Protein AF-A0A538SYG3-F1 (afdb_monomer_lite)

Organism: Eiseniibacteriota bacterium (NCBI:txid2212470)

Sequence (145 aa):
MPADPRRVAPRARPAATPSLLYLPDLEAAGAILELTSDEARYVARVCRARAGETVYATDGRGALARLRLTSVTSKVSAEVVAVEHVERPRSLVLWCGAPEHGRADWLVEKLAELGVARFQPLECAGEPWPEGRARIERWRRLAVA

Foldseek 3Di:
DDDDPPPDPPPDDPAFDQAEAADLPDDAAFDKDWDDPVSLCCQCPVSVHAQQGWYWYDSLPFKIWIWGWNGNDPITMIGGHHIDGHDDPDAAEDEDEDDPPNCNLVVLLVCLVVRHNYYDYDHDPDDHDDDDPVVVVSSVVSSRD

pLDDT: mean 86.13, std 13.71, range [43.44, 97.94]

Secondary structure (DSSP, 8-state):
-PPPTT-PPPPPPPPPS--EEE-TTPPPTT-EEEPPHHHHHIIIIIS---TT-EEEEE-SSSEEEEEEEEEESSSEEEEEEEEEEPPPS--EEEEEPPPSTTTHHHHHHHHHHTTEEEEEE---SSSPPPPSHHHHHHHHHHTT-

Radius of gyration: 20.67 Å; chains: 1; bounding box: 53×32×68 Å

InterPro domains:
  IPR006700 Ribosomal RNA small subunit methyltransferase E [PTHR30027] (29-144)
  IPR015947 PUA-like superfamily [SSF88697] (20-81)
  IPR029026 tRNA 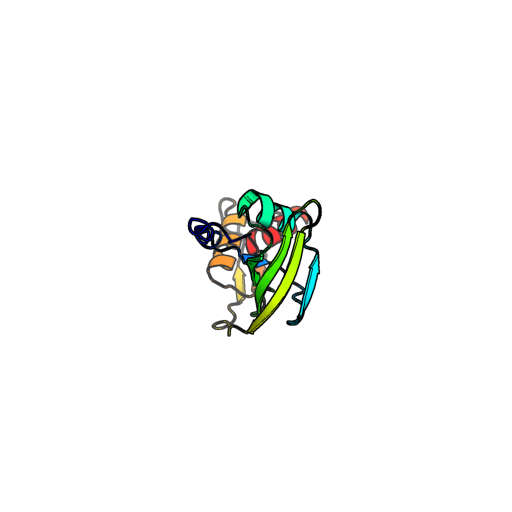(guanine-N1-)-methyltransferase, N-terminal [G3DSA:3.40.1280.10] (22-145)
  IPR029028 Alpha/beta knot methyltransferases [SSF75217] (87-144)
  IPR046886 Ribosomal RNA small subunit methyltransferase E, methyltransferase domain [PF04452] (87-143)
  IPR046887 Ribosomal RNA small subunit methyltransferase E, PUA-like domain [PF20260] (35-75)

Structure (mmCIF, N/CA/C/O backbone):
data_AF-A0A538SYG3-F1
#
_entry.id   AF-A0A538SYG3-F1
#
loop_
_atom_site.group_PDB
_atom_site.id
_atom_site.type_symbol
_atom_site.label_atom_id
_atom_site.label_alt_id
_atom_site.label_comp_id
_atom_site.label_asym_id
_atom_site.label_entity_id
_atom_site.label_seq_id
_atom_site.pdbx_PDB_ins_code
_atom_site.Cartn_x
_atom_site.Cartn_y
_atom_site.Cartn_z
_atom_site.occupancy
_atom_site.B_iso_or_equiv
_atom_site.auth_seq_id
_atom_site.auth_comp_id
_atom_site.auth_asym_id
_atom_site.auth_atom_id
_atom_site.pdbx_PDB_model_num
ATOM 1 N N . MET A 1 1 ? -31.545 14.669 41.044 1.00 53.47 1 MET A N 1
ATOM 2 C CA . MET A 1 1 ? -31.208 15.816 40.171 1.00 53.47 1 MET A CA 1
ATOM 3 C C . MET A 1 1 ? -31.741 15.523 38.777 1.00 53.47 1 MET A C 1
ATOM 5 O O . MET A 1 1 ? -31.355 14.487 38.248 1.00 53.47 1 MET A O 1
ATOM 9 N N . PRO A 1 2 ? -32.650 16.328 38.202 1.00 50.81 2 PRO A N 1
ATOM 10 C CA . PRO A 1 2 ? -33.123 16.087 36.842 1.00 50.81 2 PRO A CA 1
ATOM 11 C C . PRO A 1 2 ? -32.059 16.533 35.827 1.00 50.81 2 PRO A C 1
ATOM 13 O O . PRO A 1 2 ? -31.395 17.551 36.022 1.00 50.81 2 PRO A O 1
ATOM 16 N N . ALA A 1 3 ? -31.862 15.731 34.779 1.00 60.19 3 ALA A N 1
ATOM 17 C CA . ALA A 1 3 ? -30.909 15.994 33.706 1.00 60.19 3 ALA A CA 1
ATOM 18 C C . ALA A 1 3 ? -31.339 17.211 32.865 1.00 60.19 3 ALA A C 1
ATOM 20 O O . ALA A 1 3 ? -32.524 17.391 32.590 1.00 60.19 3 ALA A O 1
ATOM 21 N N . ASP A 1 4 ? -30.369 18.038 32.466 1.00 63.22 4 ASP A N 1
ATOM 22 C CA . ASP A 1 4 ? -30.578 19.256 31.676 1.00 63.22 4 ASP A CA 1
ATOM 23 C C . ASP A 1 4 ? -31.162 18.928 30.280 1.00 63.22 4 ASP A C 1
ATOM 25 O O . ASP A 1 4 ? -30.493 18.257 29.481 1.00 63.22 4 ASP A O 1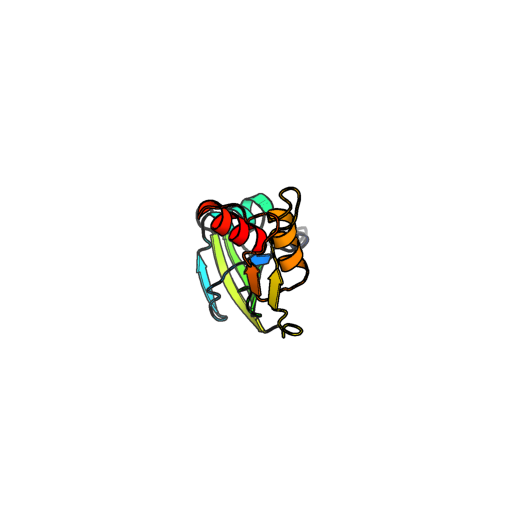
ATOM 29 N N . PRO A 1 5 ? -32.376 19.411 29.945 1.00 49.22 5 PRO A N 1
ATOM 30 C CA . PRO A 1 5 ? -33.038 19.146 28.666 1.00 49.22 5 PRO A CA 1
ATOM 31 C C . PRO A 1 5 ? -32.366 19.828 27.460 1.00 49.22 5 PRO A C 1
ATOM 33 O O . PRO A 1 5 ? -32.816 19.648 26.331 1.00 49.22 5 PRO A O 1
ATOM 36 N N . ARG A 1 6 ? -31.286 20.599 27.660 1.00 57.31 6 ARG A N 1
ATOM 37 C CA . ARG A 1 6 ? -30.538 21.284 26.589 1.00 57.31 6 ARG A CA 1
ATOM 38 C C . ARG A 1 6 ? -29.287 20.543 26.127 1.00 57.31 6 ARG A C 1
ATOM 40 O O . ARG A 1 6 ? -28.499 21.105 25.364 1.00 57.31 6 ARG A O 1
ATOM 47 N N . ARG A 1 7 ? -29.074 19.291 26.548 1.00 45.12 7 ARG A N 1
ATOM 48 C CA . ARG A 1 7 ? -27.933 18.491 26.080 1.00 45.12 7 ARG A CA 1
ATOM 49 C C . ARG A 1 7 ? -28.155 18.035 24.635 1.00 45.12 7 ARG A C 1
ATOM 51 O O . ARG A 1 7 ? -28.565 16.912 24.369 1.00 45.12 7 ARG A O 1
ATOM 58 N N . VAL A 1 8 ? -27.878 18.933 23.695 1.00 49.53 8 VAL A N 1
ATOM 59 C CA . VAL A 1 8 ? -27.819 18.628 22.264 1.00 49.53 8 VAL A CA 1
ATOM 60 C C . VAL A 1 8 ? -26.724 17.579 22.060 1.00 49.53 8 VAL A C 1
ATOM 62 O O . VAL A 1 8 ? -25.567 17.807 22.417 1.00 49.53 8 VAL A O 1
ATOM 65 N N . ALA A 1 9 ? -27.091 16.409 21.530 1.00 49.94 9 ALA A N 1
ATOM 66 C CA . ALA A 1 9 ? -26.124 15.383 21.157 1.00 49.94 9 ALA A CA 1
ATOM 67 C C . ALA A 1 9 ? -25.090 15.991 20.189 1.00 49.94 9 ALA A C 1
ATOM 69 O O . ALA A 1 9 ? -25.476 16.756 19.298 1.00 49.94 9 ALA A O 1
ATOM 70 N N . PRO A 1 10 ? -23.785 15.707 20.350 1.00 44.75 10 PRO A N 1
ATOM 71 C CA . PRO A 1 10 ? -22.774 16.257 19.458 1.00 44.75 10 PRO A CA 1
ATOM 72 C C . PRO A 1 10 ? -23.120 15.889 18.011 1.00 44.75 10 PRO A C 1
ATOM 74 O O . PRO A 1 10 ? -23.388 14.725 17.712 1.00 44.75 10 PRO A O 1
ATOM 77 N N . ARG A 1 11 ? -23.143 16.886 17.115 1.00 43.44 11 ARG A N 1
ATOM 78 C CA . ARG A 1 11 ? -23.340 16.653 15.677 1.00 43.44 11 ARG A CA 1
ATOM 79 C C . ARG A 1 11 ? -22.306 15.632 15.205 1.00 43.44 11 ARG A C 1
ATOM 81 O O . ARG A 1 11 ? -21.113 15.824 15.445 1.00 43.44 11 ARG A O 1
ATOM 88 N N . ALA A 1 12 ? -22.766 14.574 14.535 1.00 51.25 12 ALA A N 1
ATOM 89 C CA . ALA A 1 12 ? -21.889 13.599 13.904 1.00 51.25 12 ALA A CA 1
ATOM 90 C C . ALA A 1 12 ? -20.914 14.342 12.983 1.00 51.25 12 ALA A C 1
ATOM 92 O O . ALA A 1 12 ? -21.326 15.112 12.111 1.00 51.25 12 ALA A O 1
ATOM 93 N N . ARG A 1 13 ? -19.613 14.173 13.229 1.00 58.34 13 ARG A N 1
ATOM 94 C CA . ARG A 1 13 ? -18.581 14.719 12.353 1.00 58.34 13 ARG A CA 1
ATOM 95 C C . ARG A 1 13 ? -18.764 14.069 10.975 1.00 58.34 13 ARG A C 1
ATOM 97 O O . ARG A 1 13 ? -19.018 12.863 10.937 1.00 58.34 13 ARG A O 1
ATOM 104 N N . PRO A 1 14 ? -18.652 14.816 9.860 1.00 53.47 14 PRO A N 1
ATOM 105 C CA . PRO A 1 14 ? -18.580 14.179 8.551 1.00 53.47 14 PRO A CA 1
ATOM 106 C C . PRO A 1 14 ? -17.478 13.117 8.593 1.00 53.47 14 PRO A C 1
ATOM 108 O O . PRO A 1 14 ? -16.432 13.354 9.209 1.00 53.47 14 PRO A O 1
ATOM 111 N N . ALA A 1 15 ? -17.746 11.948 8.004 1.00 55.31 15 ALA A N 1
ATOM 112 C CA . ALA A 1 15 ? -16.768 10.871 7.918 1.00 55.31 15 ALA A CA 1
ATOM 113 C C . ALA A 1 15 ? -15.435 11.449 7.427 1.00 55.31 15 ALA A C 1
ATOM 115 O O . ALA A 1 15 ? -15.427 12.334 6.565 1.00 55.31 15 ALA A O 1
ATOM 116 N N . ALA A 1 16 ? -14.325 11.002 8.021 1.00 53.41 16 ALA A N 1
ATOM 117 C CA . ALA A 1 16 ? -13.003 11.410 7.569 1.00 53.41 16 ALA A CA 1
ATOM 118 C C . ALA A 1 16 ? -12.915 11.232 6.043 1.00 53.41 16 ALA A C 1
ATOM 120 O O . ALA A 1 16 ? -13.506 10.297 5.497 1.00 53.41 16 ALA A O 1
ATOM 121 N N . THR A 1 17 ? -12.198 12.136 5.365 1.00 56.16 17 THR A N 1
ATOM 122 C CA . THR A 1 17 ? -11.778 11.987 3.960 1.00 56.16 17 THR A CA 1
ATOM 123 C C . THR A 1 17 ? -11.456 10.517 3.679 1.00 56.16 17 THR A C 1
ATOM 125 O O . THR A 1 17 ? -10.849 9.910 4.570 1.00 56.16 17 THR A O 1
ATOM 128 N N . PRO A 1 18 ? -11.851 9.933 2.524 1.00 60.16 18 PRO A N 1
ATOM 129 C CA . PRO A 1 18 ? -11.629 8.515 2.244 1.00 60.16 18 PRO A CA 1
ATOM 130 C C . PRO A 1 18 ? -10.197 8.137 2.619 1.00 60.16 18 PRO A C 1
ATOM 132 O O . PRO A 1 18 ? -9.232 8.623 2.037 1.00 60.16 18 PRO A O 1
ATOM 135 N N . SER A 1 19 ? -10.093 7.369 3.698 1.00 81.69 19 SER A N 1
ATOM 136 C CA . SER A 1 19 ? -8.851 7.049 4.387 1.00 81.69 19 SER A CA 1
ATOM 137 C C . SER A 1 19 ? -8.618 5.580 4.130 1.00 81.69 19 SER A C 1
ATOM 139 O O . SER A 1 19 ? -9.163 4.734 4.834 1.00 81.69 19 SER A O 1
ATOM 141 N N . LEU A 1 20 ? -7.901 5.295 3.045 1.00 90.44 20 LEU A N 1
ATOM 142 C CA . LEU A 1 20 ? -7.543 3.942 2.654 1.00 90.44 20 LEU A CA 1
ATOM 143 C C . LEU A 1 20 ? -6.073 3.718 3.000 1.00 90.44 20 LEU A C 1
ATOM 145 O O . LEU A 1 20 ? -5.189 4.335 2.417 1.00 90.44 20 LEU A O 1
ATOM 149 N N . LEU A 1 21 ? -5.828 2.859 3.980 1.00 93.44 21 LEU A N 1
ATOM 150 C CA . LEU A 1 21 ? -4.497 2.389 4.338 1.00 93.44 21 LEU A CA 1
ATOM 151 C C . LEU A 1 21 ? -4.113 1.190 3.470 1.00 93.44 21 LEU A C 1
ATOM 153 O O . LEU A 1 21 ? -4.958 0.360 3.141 1.00 93.44 21 LEU A O 1
ATOM 157 N N . TYR A 1 22 ? -2.830 1.055 3.161 1.00 92.50 22 TYR A N 1
ATOM 158 C CA . TYR A 1 22 ? -2.285 -0.187 2.627 1.00 92.50 22 TYR A CA 1
ATOM 159 C C . TYR A 1 22 ? -1.684 -1.005 3.773 1.00 92.50 22 TYR A C 1
ATOM 161 O O . TYR A 1 22 ? -0.681 -0.596 4.353 1.00 92.50 22 TYR A O 1
ATOM 169 N N . LEU A 1 23 ? -2.307 -2.139 4.099 1.00 94.50 23 LEU A N 1
ATOM 170 C CA . LEU A 1 23 ? -1.876 -3.076 5.136 1.00 94.50 23 LEU A CA 1
ATOM 171 C C . LEU A 1 23 ? -1.694 -4.453 4.483 1.00 94.50 23 LEU A C 1
ATOM 173 O O . LEU A 1 23 ? -2.678 -5.172 4.322 1.00 94.50 23 LEU A O 1
ATOM 177 N N . PRO A 1 24 ? -0.476 -4.837 4.058 1.00 90.56 24 PRO A N 1
ATOM 178 C CA . PRO A 1 24 ? -0.272 -6.092 3.335 1.00 90.56 24 PRO A CA 1
ATOM 179 C C . PRO A 1 24 ? -0.699 -7.308 4.162 1.00 90.56 24 PRO A C 1
ATOM 181 O O . PRO A 1 24 ? -1.226 -8.265 3.600 1.00 90.56 24 PRO A O 1
ATOM 184 N N . ASP A 1 25 ? -0.531 -7.248 5.480 1.00 91.12 25 ASP A N 1
ATOM 185 C CA . ASP A 1 25 ? -0.867 -8.318 6.415 1.00 91.12 25 ASP A CA 1
ATOM 186 C C . ASP A 1 25 ? -2.173 -7.985 7.157 1.00 91.12 25 ASP A C 1
ATOM 188 O O . ASP A 1 25 ? -2.191 -7.780 8.369 1.00 91.12 25 ASP A O 1
ATOM 192 N N . LEU A 1 26 ? -3.278 -7.870 6.409 1.00 92.00 26 LEU A N 1
ATOM 193 C CA . LEU A 1 26 ? -4.607 -7.669 6.992 1.00 92.00 26 LE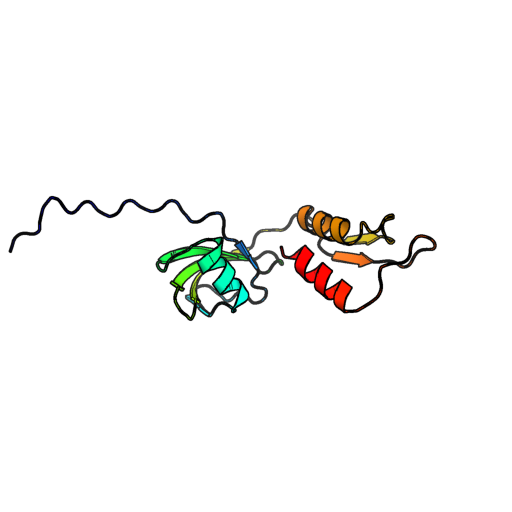U A CA 1
ATOM 194 C C . LEU A 1 26 ? -5.015 -8.871 7.854 1.00 92.00 26 LEU A C 1
ATOM 196 O O . LEU A 1 26 ? -5.066 -10.007 7.381 1.00 92.00 26 LEU A O 1
ATOM 200 N N . GLU A 1 27 ? -5.373 -8.601 9.106 1.00 93.56 27 GLU A N 1
ATOM 201 C CA . GLU A 1 27 ? -5.918 -9.613 10.008 1.00 93.56 27 GLU A CA 1
ATOM 202 C C . GLU A 1 27 ? -7.429 -9.820 9.815 1.00 93.56 27 GLU A C 1
ATOM 204 O O . GLU A 1 27 ? -8.128 -9.035 9.170 1.00 93.56 27 GLU A O 1
ATOM 209 N N . ALA A 1 28 ? -7.943 -10.908 10.391 1.00 94.19 28 ALA A N 1
ATOM 210 C CA . ALA A 1 28 ? -9.360 -11.245 10.355 1.00 94.19 28 ALA A CA 1
ATOM 211 C C . ALA A 1 28 ? -10.217 -10.275 11.189 1.00 94.19 28 ALA A C 1
ATOM 213 O O . ALA A 1 28 ? -9.735 -9.586 12.090 1.00 94.19 28 ALA A O 1
ATOM 214 N N . ALA A 1 29 ? -11.525 -10.261 10.919 1.00 96.56 29 ALA A N 1
ATOM 215 C CA . ALA A 1 29 ? -12.476 -9.498 11.720 1.00 96.56 29 ALA A CA 1
ATOM 216 C C . ALA A 1 29 ? -12.397 -9.881 13.213 1.00 96.56 29 ALA A C 1
ATOM 218 O O . ALA A 1 29 ? -12.307 -11.058 13.561 1.00 96.56 29 ALA A O 1
ATOM 219 N N . GLY A 1 30 ? -12.441 -8.874 14.084 1.00 96.25 30 GLY A N 1
ATOM 220 C CA . GLY A 1 30 ? -12.266 -8.990 15.533 1.00 96.25 30 GLY A CA 1
ATOM 221 C C . GLY A 1 30 ? -10.830 -8.774 16.025 1.00 96.25 30 GLY A C 1
ATOM 222 O O . GLY A 1 30 ? -10.636 -8.582 17.224 1.00 96.25 30 GLY A O 1
ATOM 223 N N . ALA A 1 31 ? -9.831 -8.763 15.137 1.00 97.06 31 ALA A N 1
ATOM 224 C CA . ALA A 1 31 ? -8.448 -8.474 15.508 1.00 97.06 31 ALA A CA 1
ATOM 225 C C . ALA A 1 31 ? -8.238 -7.009 15.925 1.00 97.06 31 ALA A C 1
ATOM 227 O O . ALA A 1 31 ? -8.910 -6.102 15.424 1.00 97.06 31 ALA A O 1
ATOM 228 N N . ILE A 1 32 ? -7.262 -6.778 16.810 1.00 96.44 32 ILE A N 1
ATOM 229 C CA . ILE A 1 32 ? -6.795 -5.441 17.196 1.00 96.44 32 ILE A CA 1
ATOM 230 C C . ILE A 1 32 ? -5.375 -5.253 16.671 1.00 96.44 32 ILE A C 1
ATOM 232 O O . ILE A 1 32 ? -4.458 -5.964 17.068 1.00 96.44 32 ILE A O 1
ATOM 236 N N . LEU A 1 33 ? -5.210 -4.242 15.828 1.00 95.06 33 LEU A N 1
ATOM 237 C CA . LEU A 1 33 ? -3.970 -3.879 15.158 1.00 95.06 33 LEU A CA 1
ATOM 238 C C . LEU A 1 33 ? -3.349 -2.651 15.833 1.00 95.06 33 LEU A C 1
ATOM 240 O O . LEU A 1 33 ? -4.062 -1.702 16.178 1.00 95.06 33 LEU A O 1
ATOM 244 N N . GLU A 1 34 ? -2.024 -2.627 15.968 1.00 96.19 34 GLU A N 1
ATOM 245 C CA . GLU A 1 34 ? -1.258 -1.398 16.212 1.00 96.19 34 GLU A CA 1
ATOM 246 C C . GLU A 1 34 ? -0.716 -0.903 14.866 1.00 96.19 34 GLU A C 1
ATOM 248 O O . GLU A 1 34 ? 0.005 -1.629 14.187 1.00 96.19 34 GLU A O 1
ATOM 253 N N . LEU A 1 35 ? -1.088 0.316 14.467 1.00 94.75 35 LEU A N 1
ATOM 254 C CA . LEU A 1 35 ? -0.643 0.895 13.201 1.00 94.75 35 LEU A CA 1
ATOM 255 C C . LEU A 1 35 ? 0.840 1.263 13.271 1.00 94.75 35 LEU A C 1
ATOM 257 O O . LEU A 1 35 ? 1.320 1.771 14.291 1.00 94.75 35 LEU A O 1
ATOM 261 N N . THR A 1 36 ? 1.554 1.079 12.161 1.00 94.62 36 THR A N 1
ATOM 262 C CA . THR A 1 36 ? 2.952 1.506 12.047 1.00 94.62 36 THR A CA 1
ATOM 263 C C . THR A 1 36 ? 3.075 3.025 12.182 1.00 94.62 36 THR A C 1
ATOM 265 O O . THR A 1 36 ? 2.111 3.776 12.025 1.00 94.62 36 THR A O 1
ATOM 268 N N . SER A 1 37 ? 4.288 3.521 12.440 1.00 92.50 37 SER A N 1
ATOM 269 C CA . SER A 1 37 ? 4.552 4.962 12.578 1.00 92.50 37 SER A CA 1
ATOM 270 C C . SER A 1 37 ? 4.058 5.798 11.388 1.00 92.50 37 SER A C 1
ATOM 272 O O . SER A 1 37 ? 3.647 6.947 11.572 1.00 92.50 37 SER A O 1
ATOM 274 N N . ASP A 1 38 ? 4.099 5.243 10.175 1.00 91.06 38 ASP A N 1
ATOM 275 C CA . ASP A 1 38 ? 3.690 5.943 8.957 1.00 91.06 38 ASP A CA 1
ATOM 276 C C . ASP A 1 38 ? 2.166 5.939 8.782 1.00 91.06 38 ASP A C 1
ATOM 278 O O . ASP A 1 38 ? 1.579 7.005 8.568 1.00 91.06 38 ASP A O 1
ATOM 282 N N . GLU A 1 39 ? 1.512 4.795 8.989 1.00 93.31 39 GLU A N 1
ATOM 283 C CA . GLU A 1 39 ? 0.046 4.669 9.013 1.00 93.31 39 GLU A CA 1
ATOM 284 C C . GLU A 1 39 ? -0.572 5.544 10.111 1.00 93.31 39 GLU A C 1
ATOM 286 O O . GLU A 1 39 ? -1.506 6.310 9.864 1.00 93.31 39 GLU A O 1
ATOM 291 N N . ALA A 1 40 ? -0.003 5.504 11.319 1.00 93.50 40 ALA A N 1
ATOM 292 C CA . ALA A 1 40 ? -0.415 6.324 12.451 1.00 93.50 40 ALA A CA 1
ATOM 293 C C . ALA A 1 40 ? -0.319 7.821 12.123 1.00 93.50 40 ALA A C 1
ATOM 295 O O . ALA A 1 40 ? -1.236 8.591 12.423 1.00 93.50 40 ALA A O 1
ATOM 296 N N . ARG A 1 41 ? 0.768 8.249 11.464 1.00 92.00 41 ARG A N 1
ATOM 297 C CA . ARG A 1 41 ? 0.940 9.640 11.023 1.00 92.00 41 ARG A CA 1
ATOM 298 C C . ARG A 1 41 ? -0.099 10.028 9.977 1.00 92.00 41 ARG A C 1
ATOM 300 O O . ARG A 1 41 ? -0.652 11.123 10.079 1.00 92.00 41 ARG A O 1
ATOM 307 N N . TYR A 1 42 ? -0.363 9.166 8.998 1.00 90.06 42 TYR A N 1
ATOM 308 C CA . TYR A 1 42 ? -1.385 9.398 7.979 1.00 90.06 42 TYR A CA 1
ATOM 309 C C . TYR A 1 42 ? -2.765 9.577 8.626 1.00 90.06 42 TYR A C 1
ATOM 311 O O . TYR A 1 42 ? -3.390 10.629 8.476 1.00 90.06 42 TYR A O 1
ATOM 319 N N . VAL A 1 43 ? -3.184 8.629 9.465 1.00 92.88 43 VAL A N 1
ATOM 320 C CA . VAL A 1 43 ? -4.476 8.667 10.166 1.00 92.88 43 VAL A CA 1
ATOM 321 C C . VAL A 1 43 ? -4.603 9.907 11.059 1.00 92.88 43 VAL A C 1
ATOM 323 O O . VAL A 1 43 ? -5.585 10.649 10.965 1.00 92.88 43 VAL A O 1
ATOM 326 N N . ALA A 1 44 ? -3.610 10.176 11.909 1.00 91.56 44 ALA A N 1
ATOM 327 C CA . ALA A 1 44 ? -3.700 11.236 12.912 1.00 91.56 44 ALA A CA 1
ATOM 328 C C . ALA A 1 44 ? -3.472 12.644 12.341 1.00 91.56 44 ALA A C 1
ATOM 330 O O . ALA A 1 44 ? -4.120 13.595 12.778 1.00 91.56 44 ALA A O 1
ATOM 331 N N . ARG A 1 45 ? -2.547 12.815 11.385 1.00 89.50 45 ARG A N 1
ATOM 332 C CA . ARG A 1 45 ? -2.157 14.146 10.879 1.00 89.50 45 ARG A CA 1
ATOM 333 C C . ARG A 1 45 ? -2.801 14.502 9.545 1.00 89.50 45 ARG A C 1
ATOM 335 O O . ARG A 1 45 ? -3.201 15.655 9.375 1.00 89.50 45 ARG A O 1
ATOM 342 N N . VAL A 1 46 ? -2.900 13.545 8.621 1.00 88.69 46 VAL A N 1
ATOM 343 C CA . VAL A 1 46 ? -3.446 13.778 7.272 1.00 88.69 46 VAL A CA 1
ATOM 344 C C . VAL A 1 46 ? -4.964 13.652 7.300 1.00 88.69 46 VAL A C 1
ATOM 346 O O . VAL A 1 46 ? -5.662 14.631 7.045 1.00 88.69 46 VAL A O 1
ATOM 349 N N . CYS A 1 47 ? -5.485 12.494 7.711 1.00 89.62 47 CYS A N 1
ATOM 350 C CA . CYS A 1 47 ? -6.929 12.270 7.825 1.00 89.62 47 CYS A CA 1
ATOM 351 C C . CYS A 1 47 ? -7.538 12.999 9.030 1.00 89.62 47 CYS A C 1
ATOM 353 O O . CYS A 1 47 ? -8.739 13.271 9.051 1.00 89.62 47 CYS A O 1
ATOM 355 N N . ARG A 1 48 ? -6.711 13.340 10.033 1.00 90.75 48 ARG A N 1
ATOM 356 C CA . ARG A 1 48 ? -7.136 13.972 11.297 1.00 90.75 48 ARG A CA 1
ATOM 357 C C . ARG A 1 48 ? -8.234 13.162 11.988 1.00 90.75 48 ARG A C 1
ATOM 359 O O . ARG A 1 48 ? -9.187 13.737 12.539 1.00 90.75 48 ARG A O 1
ATOM 366 N N . ALA A 1 49 ? -8.125 11.840 11.891 1.00 91.56 49 ALA A N 1
ATOM 367 C CA . ALA A 1 49 ? -9.106 10.923 12.431 1.00 91.56 49 ALA A CA 1
ATOM 368 C C . ALA A 1 49 ? -9.002 10.854 13.963 1.00 91.56 49 ALA A C 1
ATOM 370 O O . ALA A 1 49 ? -7.969 11.187 14.548 1.00 91.56 49 ALA A O 1
ATOM 371 N N . ARG A 1 50 ? -10.088 10.458 14.623 1.00 92.19 50 ARG A N 1
ATOM 372 C CA . ARG A 1 50 ? -10.186 10.334 16.087 1.00 92.19 50 ARG A CA 1
ATOM 373 C C . ARG A 1 50 ? -10.563 8.914 16.489 1.00 92.19 50 ARG A C 1
ATOM 375 O O . ARG A 1 50 ? -11.107 8.156 15.692 1.00 92.19 50 ARG A O 1
ATOM 382 N N . ALA A 1 51 ? -10.320 8.574 17.753 1.00 94.62 51 ALA A N 1
ATOM 383 C CA . ALA A 1 51 ? -10.832 7.332 18.319 1.00 94.62 51 ALA A CA 1
ATOM 384 C C . ALA A 1 51 ? -12.364 7.257 18.150 1.00 94.62 51 ALA A C 1
ATOM 386 O O . ALA A 1 51 ? -13.067 8.256 18.311 1.00 94.62 51 ALA A O 1
ATOM 387 N N . GLY A 1 52 ? -12.858 6.075 17.794 1.00 94.19 52 GLY A N 1
ATOM 388 C CA . GLY A 1 52 ? -14.246 5.799 17.433 1.00 94.19 52 GLY A CA 1
ATOM 389 C C . GLY A 1 52 ? -14.576 6.008 15.952 1.00 94.19 52 GLY A C 1
ATOM 390 O O . GLY A 1 52 ? -15.600 5.502 15.497 1.00 94.19 52 GLY A O 1
ATOM 391 N N . GLU A 1 53 ? -13.737 6.708 15.182 1.00 93.19 53 GLU A N 1
ATOM 392 C CA . GLU A 1 53 ? -13.968 6.912 13.749 1.00 93.19 53 GLU A CA 1
ATOM 393 C C . GLU A 1 53 ? -13.554 5.682 12.925 1.00 93.19 53 GLU A C 1
ATOM 395 O O . GLU A 1 53 ? -12.733 4.857 13.339 1.00 93.19 53 GLU A O 1
ATOM 400 N N . THR A 1 54 ? -14.172 5.549 11.751 1.00 92.88 54 THR A N 1
ATOM 401 C CA . THR A 1 54 ? -13.907 4.462 10.804 1.00 92.88 54 THR A CA 1
ATOM 402 C C . THR A 1 54 ? -12.876 4.894 9.769 1.00 92.88 54 THR A C 1
ATOM 404 O O . THR A 1 54 ? -12.977 5.995 9.228 1.00 92.88 54 THR A O 1
ATOM 407 N N . VAL A 1 55 ? -11.935 4.002 9.470 1.00 93.69 55 VAL A N 1
ATOM 408 C CA . VAL A 1 55 ? -11.013 4.091 8.329 1.00 93.69 55 VAL A CA 1
ATOM 409 C C . VAL A 1 55 ? -11.070 2.780 7.544 1.00 93.69 55 VAL A C 1
ATOM 411 O O . VAL A 1 55 ? -11.605 1.783 8.033 1.00 93.69 55 VAL A O 1
ATOM 414 N N . TYR A 1 56 ? -10.546 2.765 6.327 1.00 94.50 56 TYR A N 1
ATOM 415 C CA . TYR A 1 56 ? -10.488 1.571 5.490 1.00 94.50 56 TYR A CA 1
ATOM 416 C C . TYR A 1 56 ? -9.043 1.129 5.298 1.00 94.50 56 TYR A C 1
ATOM 418 O O . TYR A 1 56 ? -8.116 1.934 5.380 1.00 94.50 56 TYR A O 1
ATOM 426 N N . ALA A 1 57 ? -8.846 -0.155 5.030 1.00 94.50 57 ALA A N 1
ATOM 427 C CA . ALA A 1 57 ? -7.545 -0.697 4.680 1.00 94.50 57 ALA A CA 1
ATOM 428 C C . ALA A 1 57 ? -7.663 -1.720 3.552 1.00 94.50 57 ALA A C 1
ATOM 430 O O . ALA A 1 57 ? -8.686 -2.382 3.423 1.00 94.50 57 ALA A O 1
ATOM 431 N N . THR A 1 58 ? -6.619 -1.869 2.747 1.00 93.19 58 THR A N 1
ATOM 432 C CA . THR A 1 58 ? -6.517 -2.912 1.724 1.00 93.19 58 THR A CA 1
ATOM 433 C C . THR A 1 58 ? -5.175 -3.624 1.808 1.00 93.19 58 THR A C 1
ATOM 435 O O . THR A 1 58 ? -4.159 -3.004 2.110 1.00 93.19 58 THR A O 1
ATOM 438 N N . ASP A 1 59 ? -5.165 -4.917 1.492 1.00 91.88 59 ASP A N 1
ATOM 439 C CA . ASP A 1 59 ? -3.942 -5.711 1.330 1.00 91.88 59 ASP A CA 1
ATOM 440 C C . ASP A 1 59 ? -3.316 -5.576 -0.064 1.00 91.88 59 ASP A C 1
ATOM 442 O O . ASP A 1 59 ? -2.320 -6.233 -0.372 1.00 91.88 59 ASP A O 1
ATOM 446 N N . GLY A 1 60 ? -3.934 -4.781 -0.947 1.00 86.88 60 GLY A N 1
ATOM 447 C CA . GLY A 1 60 ? -3.527 -4.646 -2.338 1.00 86.88 60 GLY A CA 1
ATOM 448 C C . GLY A 1 60 ? -3.589 -5.953 -3.130 1.00 86.88 60 GLY A C 1
ATOM 449 O O . GLY A 1 60 ? -2.999 -6.014 -4.209 1.00 86.88 60 GLY A O 1
ATOM 450 N N . ARG A 1 61 ? -4.308 -6.974 -2.651 1.00 85.56 61 ARG A N 1
ATOM 451 C CA . ARG A 1 61 ? -4.529 -8.281 -3.297 1.00 85.56 61 ARG A CA 1
ATOM 452 C C . ARG A 1 61 ? -6.013 -8.623 -3.468 1.00 85.56 61 ARG A C 1
ATOM 454 O O . ARG A 1 61 ? -6.322 -9.575 -4.176 1.00 85.56 61 ARG A O 1
ATOM 461 N N . GLY A 1 62 ? -6.910 -7.794 -2.939 1.00 87.00 62 GLY A N 1
ATOM 462 C CA . GLY A 1 62 ? -8.358 -7.885 -3.145 1.00 87.00 62 GLY A CA 1
ATOM 463 C C . GLY A 1 62 ? -9.153 -7.779 -1.849 1.00 87.00 62 GLY A C 1
ATOM 464 O O . GLY A 1 62 ? -10.363 -7.583 -1.908 1.00 87.00 62 GLY A O 1
ATOM 465 N N . ALA A 1 63 ? -8.500 -7.852 -0.687 1.00 92.38 63 ALA A N 1
ATOM 466 C CA . ALA A 1 63 ? -9.165 -7.617 0.581 1.00 92.38 63 ALA A CA 1
ATOM 467 C C . ALA A 1 63 ? -9.337 -6.113 0.831 1.00 92.38 63 ALA A C 1
ATOM 469 O O . ALA A 1 63 ? -8.419 -5.306 0.633 1.00 92.38 63 ALA A O 1
ATOM 470 N N . LEU A 1 64 ? -10.528 -5.754 1.298 1.00 94.50 64 LEU A N 1
ATOM 471 C CA . LEU A 1 64 ? -10.877 -4.442 1.814 1.00 94.50 64 LEU A CA 1
ATOM 472 C C . LEU A 1 64 ? -11.421 -4.620 3.232 1.00 94.50 64 LEU A C 1
ATOM 474 O O . LEU A 1 64 ? -12.435 -5.278 3.451 1.00 94.50 64 LEU A O 1
ATOM 478 N N . ALA A 1 65 ? -10.737 -4.035 4.205 1.00 95.50 65 ALA A N 1
ATOM 479 C CA . ALA A 1 65 ? -11.118 -4.063 5.601 1.00 95.50 65 ALA A CA 1
ATOM 480 C C . ALA A 1 65 ? -11.725 -2.729 6.032 1.00 95.50 65 ALA A C 1
ATOM 482 O O . ALA A 1 65 ? -11.242 -1.652 5.676 1.00 95.50 65 ALA A O 1
ATOM 483 N N . ARG A 1 66 ? -12.761 -2.806 6.867 1.00 95.88 66 ARG A N 1
ATOM 484 C CA . ARG A 1 66 ? -13.298 -1.663 7.600 1.00 95.88 66 ARG A CA 1
ATOM 485 C C . ARG A 1 66 ? -12.743 -1.689 9.014 1.00 95.88 66 ARG A C 1
ATOM 487 O O . ARG A 1 66 ? -12.999 -2.633 9.758 1.00 95.88 66 ARG A O 1
ATOM 494 N N . LEU A 1 67 ? -12.008 -0.649 9.383 1.00 95.88 67 LEU A N 1
ATOM 495 C CA . LEU A 1 67 ? -11.333 -0.537 10.668 1.00 95.88 67 LEU A CA 1
ATOM 496 C C . LEU A 1 67 ? -12.015 0.510 11.549 1.00 95.88 67 LEU A C 1
ATOM 498 O O . LEU A 1 67 ? -12.398 1.578 11.072 1.00 95.88 67 LEU A O 1
ATOM 502 N N . ARG A 1 68 ? -12.124 0.239 12.849 1.00 95.81 68 ARG A N 1
ATOM 503 C CA . ARG A 1 68 ? -12.551 1.217 13.859 1.00 95.81 68 ARG A CA 1
ATOM 504 C C . ARG A 1 68 ? -11.355 1.616 14.708 1.00 95.81 68 ARG A C 1
ATOM 506 O O . ARG A 1 68 ? -10.779 0.769 15.379 1.00 95.81 68 ARG A O 1
ATOM 513 N N . LEU A 1 69 ? -10.998 2.898 14.721 1.00 95.81 69 LEU A N 1
ATOM 514 C CA . LEU A 1 69 ? -9.888 3.388 15.540 1.00 95.81 69 LEU A CA 1
ATOM 515 C C . LEU A 1 69 ? -10.241 3.264 17.027 1.00 95.81 69 LEU A C 1
ATOM 517 O O . LEU A 1 69 ? -11.193 3.887 17.492 1.00 95.81 69 LEU A O 1
ATOM 521 N N . THR A 1 70 ? -9.479 2.483 17.787 1.00 96.75 70 THR A N 1
ATOM 522 C CA . THR A 1 70 ? -9.685 2.287 19.233 1.00 96.75 70 THR A CA 1
ATOM 523 C C . THR A 1 70 ? -8.877 3.285 20.063 1.00 96.75 70 THR A C 1
ATOM 525 O O . THR A 1 70 ? -9.326 3.710 21.125 1.00 96.75 70 THR A O 1
ATOM 528 N N . SER A 1 71 ? -7.726 3.734 19.554 1.00 96.19 71 SER A N 1
ATOM 529 C CA . SER A 1 71 ? -6.885 4.780 20.149 1.00 96.19 71 SER A CA 1
ATOM 530 C C . SER A 1 71 ? -6.218 5.605 19.053 1.00 96.19 71 SER A C 1
ATOM 532 O O . SER A 1 71 ? -5.745 5.048 18.068 1.00 96.19 71 SER A O 1
ATOM 534 N N . VAL A 1 72 ? -6.136 6.926 19.242 1.00 94.12 72 VAL A N 1
ATOM 535 C CA . VAL A 1 72 ? -5.353 7.836 18.388 1.00 94.12 72 VAL A CA 1
ATOM 536 C C . VAL A 1 72 ? -4.527 8.760 19.284 1.00 94.12 72 VAL A C 1
ATOM 538 O O . VAL A 1 72 ? -4.884 9.915 19.510 1.00 94.12 72 VAL A O 1
ATOM 541 N N . THR A 1 73 ? -3.460 8.217 19.873 1.00 91.69 73 THR A N 1
ATOM 542 C CA . THR A 1 73 ? -2.559 8.945 20.785 1.00 91.69 73 THR A CA 1
ATOM 543 C C . THR A 1 73 ? -1.105 8.827 20.311 1.00 91.69 73 THR A C 1
ATOM 545 O O . THR A 1 73 ? -0.845 9.006 19.123 1.00 91.69 73 THR A O 1
ATOM 548 N N . SER A 1 74 ? -0.145 8.545 21.202 1.00 88.25 74 SER A N 1
ATOM 549 C CA . SER A 1 74 ? 1.235 8.208 20.817 1.00 88.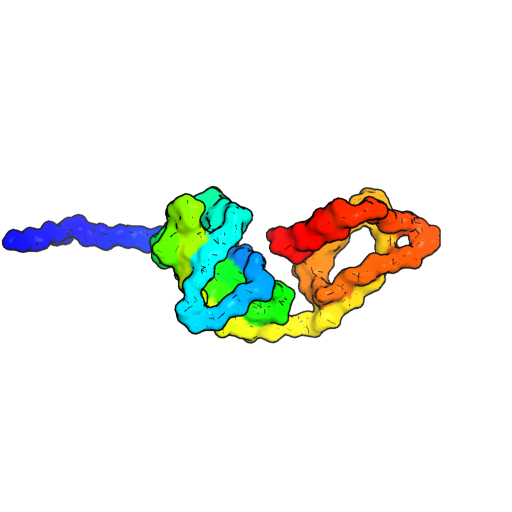25 74 SER A CA 1
ATOM 550 C C . SER A 1 74 ? 1.303 6.892 20.043 1.00 88.25 74 SER A C 1
ATOM 552 O O . SER A 1 74 ? 2.138 6.747 19.155 1.00 88.25 74 SER A O 1
ATOM 554 N N . LYS A 1 75 ? 0.391 5.968 20.359 1.00 92.56 75 LYS A N 1
ATOM 555 C CA . LYS A 1 75 ? 0.120 4.747 19.607 1.00 92.56 75 LYS A CA 1
ATOM 556 C C . LYS A 1 75 ? -1.280 4.820 19.017 1.00 92.56 75 LYS A C 1
ATOM 558 O O . LYS A 1 75 ? -2.234 5.235 19.693 1.00 92.56 75 LYS A O 1
ATOM 563 N N . VAL A 1 76 ? -1.392 4.426 17.755 1.00 95.50 76 VAL A N 1
ATOM 564 C CA . VAL A 1 76 ? -2.671 4.348 17.054 1.00 95.50 76 VAL A CA 1
ATOM 565 C C . VAL A 1 76 ? -3.041 2.882 16.926 1.00 95.50 76 VAL A C 1
ATOM 567 O O . VAL A 1 76 ? -2.264 2.092 16.400 1.00 95.50 76 VAL A O 1
ATOM 570 N N . SER A 1 77 ? -4.223 2.533 17.419 1.00 97.00 77 SER A N 1
ATOM 571 C CA . SER A 1 77 ? -4.735 1.166 17.373 1.00 97.00 77 SER A CA 1
ATOM 572 C C . SER A 1 77 ? -6.090 1.144 16.691 1.00 97.00 77 SER A C 1
ATOM 574 O O . SER A 1 77 ? -6.865 2.102 16.798 1.00 97.00 77 SER A O 1
ATOM 576 N N . ALA A 1 78 ? -6.375 0.054 15.990 1.00 96.88 78 ALA A N 1
ATOM 577 C CA . ALA A 1 78 ? -7.615 -0.127 15.259 1.00 96.88 78 ALA A CA 1
ATOM 578 C C . ALA A 1 78 ? -8.130 -1.557 15.398 1.00 96.88 78 ALA A C 1
ATOM 580 O O . ALA A 1 78 ? -7.359 -2.507 15.424 1.00 96.88 78 ALA A O 1
ATOM 581 N N . GLU A 1 79 ? -9.442 -1.707 15.470 1.00 97.94 79 GLU A N 1
ATOM 582 C CA . GLU A 1 79 ? -10.123 -2.994 15.418 1.00 97.94 79 GLU A CA 1
ATOM 583 C C . GLU A 1 79 ? -10.575 -3.278 13.985 1.00 97.94 79 GLU A C 1
ATOM 585 O O . GLU A 1 79 ? -11.179 -2.411 13.343 1.00 97.94 79 GLU A O 1
ATOM 590 N N . VAL A 1 80 ? -10.330 -4.492 13.496 1.00 97.69 80 VAL A N 1
ATOM 591 C CA . VAL A 1 80 ? -10.861 -4.959 12.213 1.00 97.69 80 VAL A CA 1
ATOM 592 C C . VAL A 1 80 ? -12.337 -5.300 12.390 1.00 97.69 80 VAL A C 1
ATOM 594 O O . VAL A 1 80 ? -12.684 -6.317 12.981 1.00 97.69 80 VAL A O 1
ATOM 597 N N . VAL A 1 81 ? -13.236 -4.462 11.876 1.00 97.50 81 VAL A N 1
ATOM 598 C CA . VAL A 1 81 ? -14.685 -4.665 12.040 1.00 97.50 81 VAL A CA 1
ATOM 599 C C . VAL A 1 81 ? -15.232 -5.653 11.014 1.00 97.50 81 VAL A C 1
ATOM 601 O O . VAL A 1 81 ? -16.115 -6.448 11.324 1.00 97.50 81 VAL A O 1
ATOM 604 N N . ALA A 1 82 ? -14.745 -5.581 9.778 1.00 96.31 82 ALA A N 1
ATOM 605 C CA . ALA A 1 82 ? -15.146 -6.466 8.691 1.00 96.31 82 ALA A CA 1
ATOM 606 C C . ALA A 1 82 ? -14.039 -6.536 7.638 1.00 96.31 82 ALA A C 1
ATOM 608 O O . ALA A 1 82 ? -13.304 -5.562 7.467 1.00 96.31 82 ALA A O 1
ATOM 609 N N . VAL A 1 83 ? -13.964 -7.659 6.923 1.00 96.00 83 VAL A N 1
ATOM 610 C CA . VAL A 1 83 ? -13.101 -7.848 5.753 1.00 96.00 83 VAL A CA 1
ATOM 611 C C . VAL A 1 83 ? -13.956 -8.386 4.615 1.00 96.00 83 VAL A C 1
ATOM 613 O O . VAL A 1 83 ? -14.639 -9.397 4.769 1.00 96.00 83 VAL A O 1
ATOM 616 N N . GLU A 1 84 ? -13.912 -7.707 3.479 1.00 94.44 84 GLU A N 1
ATOM 617 C CA . GLU A 1 84 ? -14.608 -8.074 2.252 1.00 94.44 84 GLU A CA 1
ATOM 618 C C . GLU A 1 84 ? -13.577 -8.371 1.163 1.00 94.44 84 GLU A C 1
ATOM 620 O O . GLU A 1 84 ? -12.527 -7.733 1.103 1.00 94.44 84 GLU A O 1
ATOM 625 N N . HIS A 1 85 ? -13.867 -9.344 0.300 1.00 91.31 85 HIS A N 1
ATOM 626 C CA . HIS A 1 85 ? -13.031 -9.639 -0.862 1.00 91.31 85 HIS A CA 1
ATOM 627 C C . HIS A 1 85 ? -13.685 -9.045 -2.101 1.00 91.31 85 HIS A C 1
ATOM 629 O O . HIS A 1 85 ? -14.767 -9.464 -2.511 1.00 91.31 85 HIS A O 1
ATOM 635 N N . VAL A 1 86 ? -13.015 -8.061 -2.687 1.00 84.06 86 VAL A N 1
ATOM 636 C CA . VAL A 1 86 ? -13.422 -7.429 -3.934 1.00 84.06 86 VAL A CA 1
ATOM 637 C C . VAL A 1 86 ? -12.768 -8.184 -5.079 1.00 84.06 86 VAL A C 1
ATOM 639 O O . VAL A 1 86 ? -11.540 -8.267 -5.173 1.00 84.06 86 VAL A O 1
ATOM 642 N N . GLU A 1 87 ? -13.595 -8.735 -5.963 1.00 77.00 87 GLU A N 1
ATOM 643 C CA . GLU A 1 87 ? -13.107 -9.395 -7.166 1.00 77.00 87 GLU A CA 1
ATOM 644 C C . GLU A 1 87 ? -12.401 -8.369 -8.055 1.00 77.00 87 GLU A C 1
ATOM 646 O O . GLU A 1 87 ? -12.967 -7.340 -8.437 1.00 77.00 87 GLU A O 1
ATOM 651 N N . ARG A 1 88 ? -11.129 -8.627 -8.365 1.00 70.12 88 ARG A N 1
ATOM 652 C CA . ARG A 1 88 ? -10.363 -7.749 -9.242 1.00 70.12 88 ARG A CA 1
ATOM 653 C C . ARG A 1 88 ? -10.678 -8.080 -10.694 1.00 70.12 88 ARG A C 1
ATOM 655 O O . ARG A 1 88 ? -10.492 -9.232 -11.095 1.00 70.12 88 ARG A O 1
ATOM 662 N N . PRO A 1 89 ? -11.094 -7.099 -11.513 1.00 65.94 89 PRO A N 1
ATOM 663 C CA . PRO A 1 89 ? -11.185 -7.328 -12.943 1.00 65.94 89 PRO A CA 1
ATOM 664 C C . PRO A 1 89 ? -9.793 -7.727 -13.458 1.00 65.94 89 PRO A C 1
ATOM 666 O O . PRO A 1 89 ? -8.809 -7.092 -13.102 1.00 65.94 89 PRO A O 1
ATOM 669 N N . ARG A 1 90 ? -9.744 -8.831 -14.218 1.00 67.00 90 ARG A N 1
ATOM 670 C CA . ARG A 1 90 ? -8.619 -9.417 -14.986 1.00 67.00 90 ARG A CA 1
ATOM 671 C C . ARG A 1 90 ? -7.209 -8.872 -14.677 1.00 67.00 90 ARG A C 1
ATOM 673 O O . ARG A 1 90 ? -6.898 -7.719 -14.951 1.00 67.00 90 ARG A O 1
ATOM 680 N N . SER A 1 91 ? -6.299 -9.752 -14.256 1.00 77.44 91 SER A N 1
ATOM 681 C CA . SER A 1 91 ? -4.894 -9.405 -14.016 1.00 77.44 91 SER A CA 1
ATOM 682 C C . SER A 1 91 ? -4.156 -9.020 -15.308 1.00 77.44 91 SER A C 1
ATOM 684 O O . SER A 1 91 ? -3.842 -9.862 -16.147 1.00 77.44 91 SER A O 1
ATOM 686 N N . LEU A 1 92 ? -3.833 -7.733 -15.456 1.00 87.69 92 LEU A N 1
ATOM 687 C CA . LEU A 1 92 ? -2.946 -7.245 -16.511 1.00 87.69 92 LEU A CA 1
ATOM 688 C C . LEU A 1 92 ? -1.485 -7.347 -16.055 1.00 87.69 92 LEU A C 1
ATOM 690 O O . LEU A 1 92 ? -1.120 -6.848 -14.990 1.00 87.69 92 LEU A O 1
ATOM 694 N N . VAL A 1 93 ? -0.643 -7.976 -16.873 1.00 92.94 93 VAL A N 1
ATOM 695 C CA . VAL A 1 93 ? 0.813 -7.991 -16.697 1.00 92.94 93 VAL A CA 1
ATOM 696 C C . VAL A 1 93 ? 1.427 -7.152 -17.807 1.00 92.94 93 VAL A C 1
ATOM 698 O O . VAL A 1 93 ? 1.200 -7.441 -18.979 1.00 92.94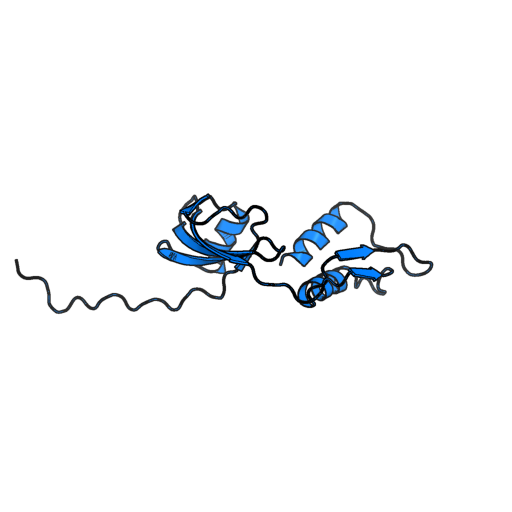 93 VAL A O 1
ATOM 701 N N . LEU A 1 94 ? 2.202 -6.128 -17.447 1.00 94.56 94 LEU A N 1
ATOM 702 C CA . LEU A 1 94 ? 2.897 -5.287 -18.415 1.00 94.56 94 LEU A CA 1
ATOM 703 C C . LEU A 1 94 ? 4.391 -5.578 -18.420 1.00 94.56 94 LEU A C 1
ATOM 705 O O . LEU A 1 94 ? 5.057 -5.491 -17.385 1.00 94.56 94 LEU A O 1
ATOM 709 N N . TRP A 1 95 ? 4.912 -5.856 -19.610 1.00 95.25 95 TRP A N 1
ATOM 710 C CA . TRP A 1 95 ? 6.339 -5.887 -19.895 1.00 95.25 95 TRP A CA 1
ATOM 711 C C . TRP A 1 95 ? 6.675 -4.684 -20.771 1.00 95.25 95 TRP A C 1
ATOM 713 O O . TRP A 1 95 ? 6.020 -4.468 -21.790 1.00 95.25 95 TRP A O 1
ATOM 723 N N . CYS A 1 96 ? 7.640 -3.867 -20.361 1.00 93.75 96 CYS A N 1
ATOM 724 C CA . CYS A 1 96 ? 7.944 -2.610 -21.046 1.00 93.75 96 CYS A CA 1
ATOM 725 C C . CYS A 1 96 ? 9.445 -2.316 -20.991 1.00 93.75 96 CYS A C 1
ATOM 727 O O . CYS A 1 96 ? 10.088 -2.647 -19.995 1.00 93.75 96 CYS A O 1
ATOM 729 N N . GLY A 1 97 ? 9.985 -1.698 -22.044 1.00 93.56 97 GLY A N 1
ATOM 730 C CA . GLY A 1 97 ? 11.306 -1.059 -22.020 1.00 93.56 97 GLY A CA 1
ATOM 731 C C . GLY A 1 97 ? 11.261 0.294 -21.304 1.00 93.56 97 GLY A C 1
ATOM 732 O O . GLY A 1 97 ? 10.173 0.791 -20.999 1.00 93.56 97 GLY A O 1
ATOM 733 N N . ALA A 1 98 ? 12.419 0.893 -21.015 1.00 93.00 98 ALA A N 1
ATOM 734 C CA . ALA A 1 98 ? 12.442 2.158 -20.285 1.00 93.00 98 ALA A CA 1
ATOM 735 C C . ALA A 1 98 ? 11.761 3.271 -21.099 1.00 93.00 98 ALA A C 1
ATOM 737 O O . ALA A 1 98 ? 12.016 3.402 -22.300 1.00 93.00 98 ALA A O 1
ATOM 738 N N . PRO A 1 99 ? 10.871 4.070 -20.483 1.00 92.12 99 PRO A N 1
ATOM 739 C CA . PRO A 1 99 ? 10.241 5.172 -21.179 1.00 92.12 99 PRO A CA 1
ATOM 740 C C . PRO A 1 99 ? 11.240 6.313 -21.336 1.00 92.12 99 PRO A C 1
ATOM 742 O O . PRO A 1 99 ? 11.946 6.665 -20.391 1.00 92.12 99 PRO A O 1
ATOM 745 N N . GLU A 1 100 ? 11.217 6.948 -22.502 1.00 88.81 100 GLU A N 1
ATOM 746 C CA . GLU A 1 100 ? 12.125 8.055 -22.760 1.00 88.81 100 GLU A CA 1
ATOM 747 C C . GLU A 1 100 ? 11.896 9.244 -21.820 1.00 88.81 100 GLU A C 1
ATOM 749 O O . GLU A 1 100 ? 10.771 9.474 -21.341 1.00 88.81 100 GLU A O 1
ATOM 754 N N . HIS A 1 101 ? 12.940 10.061 -21.671 1.00 88.19 101 HIS A N 1
ATOM 755 C CA . HIS A 1 101 ? 12.911 11.340 -20.952 1.00 88.19 101 HIS A CA 1
ATOM 756 C C . HIS A 1 101 ? 12.671 11.178 -19.443 1.00 88.19 101 HIS A C 1
ATOM 758 O O . HIS A 1 101 ? 12.012 12.007 -18.812 1.00 88.19 101 HIS A O 1
ATOM 764 N N . GLY A 1 102 ? 13.170 10.090 -18.847 1.00 84.81 102 GLY A N 1
ATOM 765 C CA . GLY A 1 102 ? 13.095 9.880 -17.399 1.00 84.81 102 GLY A CA 1
ATOM 766 C C . GLY A 1 102 ? 11.676 9.675 -16.851 1.00 84.81 102 GLY A C 1
ATOM 767 O O . GLY A 1 102 ? 11.442 9.869 -15.657 1.00 84.81 102 GLY A O 1
ATOM 768 N N . ARG A 1 103 ? 10.717 9.254 -17.687 1.00 91.81 103 ARG A N 1
ATOM 769 C CA . ARG A 1 103 ? 9.298 9.073 -17.308 1.00 91.81 103 ARG A CA 1
ATOM 770 C C . ARG A 1 103 ? 9.002 7.783 -16.534 1.00 91.81 103 ARG A C 1
ATOM 772 O O . ARG A 1 103 ? 7.845 7.398 -16.396 1.00 91.81 103 ARG A O 1
ATOM 779 N N . ALA A 1 104 ? 10.025 7.106 -16.021 1.00 92.25 104 ALA A N 1
ATOM 780 C CA . ALA A 1 104 ? 9.878 5.813 -15.358 1.00 92.25 104 ALA A CA 1
ATOM 781 C C . ALA A 1 104 ? 8.999 5.880 -14.098 1.00 92.25 104 ALA A C 1
ATOM 783 O O . ALA A 1 104 ? 8.156 5.014 -13.890 1.00 92.25 104 ALA A O 1
ATOM 784 N N . ASP A 1 105 ? 9.151 6.929 -13.287 1.00 93.81 105 ASP A N 1
ATOM 785 C CA . ASP A 1 105 ? 8.344 7.106 -12.075 1.00 93.81 105 ASP A CA 1
ATOM 786 C C . ASP A 1 105 ? 6.867 7.363 -12.416 1.00 93.81 105 ASP A C 1
ATOM 788 O O . ASP A 1 105 ? 5.987 6.709 -11.863 1.00 93.81 105 ASP A O 1
ATOM 792 N N . TRP A 1 106 ? 6.612 8.239 -13.395 1.00 94.19 106 TRP A N 1
ATOM 793 C CA . TRP A 1 106 ? 5.268 8.502 -13.916 1.00 94.19 106 TRP A CA 1
ATOM 794 C C . TRP A 1 106 ? 4.616 7.229 -14.462 1.00 94.19 106 TRP A C 1
ATOM 796 O O . TRP A 1 106 ? 3.449 6.967 -14.187 1.00 94.19 106 TRP A O 1
ATOM 806 N N . LEU A 1 107 ? 5.369 6.411 -15.206 1.00 95.00 107 LEU A N 1
ATOM 807 C CA . LEU A 1 107 ? 4.866 5.140 -15.717 1.00 95.00 107 LEU A CA 1
ATOM 808 C C . LEU A 1 107 ? 4.388 4.259 -14.559 1.00 95.00 107 LEU A C 1
ATOM 810 O O . LEU A 1 107 ? 3.255 3.800 -14.597 1.00 95.00 107 LEU A O 1
ATOM 814 N N . VAL A 1 108 ? 5.201 4.067 -13.517 1.00 94.50 108 VAL A N 1
ATOM 815 C CA . VAL A 1 108 ? 4.835 3.226 -12.364 1.00 94.50 108 VAL A CA 1
ATOM 816 C C . VAL A 1 108 ? 3.561 3.714 -11.671 1.00 94.50 108 VAL A C 1
ATOM 818 O O . VAL A 1 108 ? 2.687 2.892 -11.400 1.00 94.50 108 VAL A O 1
ATOM 821 N N . GLU A 1 109 ? 3.418 5.023 -11.449 1.00 94.50 109 GLU A N 1
ATOM 822 C CA . GLU A 1 109 ? 2.184 5.611 -10.899 1.00 94.50 109 GLU A CA 1
ATOM 823 C C . GLU A 1 109 ? 0.968 5.267 -11.775 1.00 94.50 109 GLU A C 1
ATOM 825 O O . GLU A 1 109 ? -0.057 4.797 -11.283 1.00 94.50 109 GLU A O 1
ATOM 830 N N . LYS A 1 110 ? 1.089 5.414 -13.100 1.00 94.62 110 LYS A N 1
ATOM 831 C CA . LYS A 1 110 ? -0.023 5.134 -14.022 1.00 94.62 110 LYS A CA 1
ATOM 832 C C . LYS A 1 110 ? -0.352 3.658 -14.150 1.00 94.62 110 LYS A C 1
ATOM 834 O O . LYS A 1 110 ? -1.521 3.314 -14.301 1.00 94.62 110 LYS A O 1
ATOM 839 N N . LEU A 1 111 ? 0.634 2.775 -14.044 1.00 93.69 111 LEU A N 1
ATOM 840 C CA . LEU A 1 111 ? 0.375 1.338 -13.997 1.00 93.69 111 LEU A CA 1
ATOM 841 C C . LEU A 1 111 ? -0.422 0.956 -12.744 1.00 93.69 111 LEU A C 1
ATOM 843 O O . LEU A 1 111 ? -1.335 0.135 -12.847 1.00 93.69 111 LEU A O 1
ATOM 847 N N . ALA A 1 112 ? -0.131 1.574 -11.596 1.00 90.81 112 ALA A N 1
ATOM 848 C CA . ALA A 1 112 ? -0.895 1.360 -10.370 1.00 90.81 112 ALA A CA 1
ATOM 849 C C . ALA A 1 112 ? -2.342 1.875 -10.498 1.00 90.81 112 ALA A C 1
ATOM 851 O O . ALA A 1 112 ? -3.277 1.120 -10.232 1.00 90.81 112 ALA A O 1
ATOM 852 N N . GLU A 1 113 ? -2.539 3.103 -10.998 1.00 89.19 113 GLU A N 1
ATOM 853 C CA . GLU A 1 113 ? -3.874 3.692 -11.228 1.00 89.19 113 GLU A CA 1
ATOM 854 C C . GLU A 1 113 ? -4.740 2.858 -12.189 1.00 89.19 113 GLU A C 1
ATOM 856 O O . GLU A 1 113 ? -5.953 2.752 -12.011 1.00 89.19 113 GLU A O 1
ATOM 861 N N . LEU A 1 114 ? -4.122 2.241 -13.201 1.00 89.31 114 LEU A N 1
ATOM 862 C CA . LEU A 1 114 ? -4.802 1.398 -14.191 1.00 89.31 114 LEU A CA 1
ATOM 863 C C . LEU A 1 114 ? -5.033 -0.047 -13.719 1.00 89.31 114 LEU A C 1
ATOM 865 O O . LEU A 1 114 ? -5.574 -0.855 -14.474 1.00 89.31 114 LEU A O 1
ATOM 869 N N . GLY A 1 115 ? -4.629 -0.395 -12.495 1.00 85.94 115 GLY A N 1
ATOM 870 C CA . GLY A 1 115 ? -4.837 -1.730 -11.935 1.00 85.94 115 GLY A CA 1
ATOM 871 C C . GLY A 1 115 ? -3.940 -2.812 -12.545 1.00 85.94 115 GLY A C 1
ATOM 872 O O . GLY A 1 115 ? -4.320 -3.984 -12.580 1.00 85.94 115 GLY A O 1
ATOM 873 N N . VAL A 1 116 ? -2.747 -2.452 -13.030 1.00 90.06 116 VAL A N 1
ATOM 874 C CA . VAL A 1 116 ? -1.765 -3.428 -13.526 1.00 90.06 116 VAL A CA 1
ATOM 875 C C . VAL A 1 116 ? -1.284 -4.296 -12.365 1.00 90.06 116 VAL A C 1
ATOM 877 O O . VAL A 1 116 ? -0.715 -3.813 -11.391 1.00 90.06 116 VAL A O 1
ATOM 880 N N . ALA A 1 117 ? -1.481 -5.608 -12.484 1.00 87.94 117 ALA A N 1
ATOM 881 C CA . ALA A 1 117 ? -1.178 -6.566 -11.426 1.00 87.94 117 ALA A CA 1
ATOM 882 C C . ALA A 1 117 ? 0.326 -6.842 -11.287 1.00 87.94 117 ALA A C 1
ATOM 884 O O . ALA A 1 117 ? 0.813 -7.146 -10.198 1.00 87.94 117 ALA A O 1
ATOM 885 N N . ARG A 1 118 ? 1.072 -6.774 -12.394 1.00 90.50 118 ARG A N 1
ATOM 886 C CA . ARG A 1 118 ? 2.526 -6.958 -12.397 1.00 90.50 118 ARG A CA 1
ATOM 887 C C . ARG A 1 118 ? 3.166 -6.107 -13.477 1.00 90.50 118 ARG A C 1
ATOM 889 O O . ARG A 1 118 ? 2.790 -6.187 -14.643 1.00 90.50 118 ARG A O 1
ATOM 896 N N . PHE A 1 119 ? 4.196 -5.375 -13.084 1.00 92.50 119 PHE A N 1
ATOM 897 C CA . PHE A 1 119 ? 5.080 -4.661 -13.986 1.00 92.50 119 PHE A CA 1
ATOM 898 C C . PHE A 1 119 ? 6.451 -5.347 -14.014 1.00 92.50 119 PHE A C 1
ATOM 900 O O . PHE A 1 119 ? 7.056 -5.574 -12.966 1.00 92.50 119 PHE A O 1
ATOM 907 N N . GLN A 1 120 ? 6.916 -5.706 -15.210 1.00 92.25 120 GLN A N 1
ATOM 908 C CA . GLN A 1 120 ? 8.239 -6.273 -15.454 1.00 92.25 120 GLN A CA 1
ATOM 909 C C . GLN A 1 120 ? 9.015 -5.331 -16.388 1.00 92.25 120 GLN A C 1
ATOM 911 O O . GLN A 1 120 ? 8.746 -5.312 -17.593 1.00 92.25 120 GLN A O 1
ATOM 916 N N . PRO A 1 121 ? 9.978 -4.560 -15.860 1.00 91.81 121 PRO A N 1
ATOM 917 C CA . PRO A 1 121 ? 10.945 -3.848 -16.684 1.00 91.81 121 PRO A CA 1
ATOM 918 C C . PRO A 1 121 ? 11.709 -4.843 -17.566 1.00 91.81 121 PRO A C 1
ATOM 920 O O . PRO A 1 121 ? 12.150 -5.891 -17.077 1.00 91.81 121 PRO A O 1
ATOM 923 N N . LEU A 1 122 ? 11.841 -4.524 -18.851 1.00 92.94 122 LEU A N 1
ATOM 924 C CA . LEU A 1 122 ? 12.669 -5.242 -19.814 1.00 92.94 122 LEU A CA 1
ATOM 925 C C . LEU A 1 122 ? 13.844 -4.368 -20.234 1.00 92.94 122 LEU A C 1
ATOM 927 O O . LEU A 1 122 ? 13.658 -3.195 -20.556 1.00 92.94 122 LEU A O 1
ATOM 931 N N . GLU A 1 123 ? 15.029 -4.962 -20.292 1.00 90.94 123 GLU A N 1
ATOM 932 C CA . GLU A 1 123 ? 16.149 -4.359 -21.004 1.00 90.94 123 GLU A CA 1
ATOM 933 C C . GLU A 1 123 ? 15.902 -4.502 -22.508 1.00 90.94 123 GLU A C 1
ATOM 935 O O . GLU A 1 123 ? 15.673 -5.600 -23.026 1.00 90.94 123 GLU A O 1
ATOM 940 N N . CYS A 1 124 ? 15.909 -3.375 -23.208 1.00 91.62 124 CYS A N 1
ATOM 941 C CA . CYS A 1 124 ? 15.684 -3.287 -24.646 1.00 91.62 124 CYS A CA 1
ATOM 942 C C . CYS A 1 124 ? 16.811 -2.462 -25.275 1.00 91.62 124 CYS A C 1
ATOM 944 O O . CYS A 1 124 ? 17.522 -1.751 -24.578 1.00 91.62 124 CYS A O 1
ATOM 946 N N . ALA A 1 125 ? 16.950 -2.495 -26.601 1.00 91.81 125 ALA A N 1
ATOM 947 C CA . ALA A 1 125 ? 17.995 -1.739 -27.305 1.00 91.81 125 ALA A CA 1
ATOM 948 C C . ALA A 1 125 ? 17.852 -0.195 -27.229 1.00 91.81 125 ALA A C 1
ATOM 950 O O . ALA A 1 125 ? 18.669 0.512 -27.810 1.00 91.81 125 ALA A O 1
ATOM 951 N N . GLY A 1 126 ? 16.799 0.318 -26.581 1.00 86.31 126 GLY A N 1
ATOM 952 C CA . GLY A 1 126 ? 16.513 1.748 -26.432 1.00 86.31 126 GLY A CA 1
ATOM 953 C C . GLY A 1 126 ? 17.150 2.366 -25.184 1.00 86.31 126 GLY A C 1
ATOM 954 O O . GLY A 1 126 ? 18.245 1.987 -24.778 1.00 86.31 126 GLY A O 1
ATOM 955 N N . GLU A 1 127 ? 16.457 3.334 -24.575 1.00 88.38 127 GLU A N 1
ATOM 956 C CA . GLU A 1 127 ? 16.889 3.936 -23.307 1.00 88.38 127 GLU A CA 1
ATOM 957 C C . GLU A 1 127 ? 16.990 2.849 -22.211 1.00 88.38 127 GLU A C 1
ATOM 959 O O . GLU A 1 127 ? 16.086 2.011 -22.104 1.00 88.38 127 GLU A O 1
ATOM 964 N N . PRO A 1 128 ? 18.076 2.815 -21.416 1.00 89.88 128 PRO A N 1
ATOM 965 C CA . PRO A 1 128 ? 18.212 1.863 -20.320 1.00 89.88 128 PRO A CA 1
ATOM 966 C C . PRO A 1 128 ? 17.344 2.269 -19.126 1.00 89.88 128 PRO A C 1
ATOM 968 O O . PRO A 1 128 ? 17.061 3.450 -18.900 1.00 89.88 128 PRO A O 1
ATOM 971 N N . TRP A 1 129 ? 16.953 1.294 -18.305 1.00 89.69 129 TRP A N 1
ATOM 972 C CA . TRP A 1 129 ? 16.280 1.608 -17.049 1.00 89.69 129 TRP A CA 1
ATOM 973 C C . TRP A 1 129 ? 17.229 2.320 -16.073 1.00 89.69 129 TRP A C 1
ATOM 975 O O . TRP A 1 129 ? 18.410 1.982 -15.999 1.00 89.69 129 TRP A O 1
ATOM 985 N N . PRO A 1 130 ? 16.734 3.272 -15.259 1.00 83.19 130 PRO A N 1
ATOM 986 C CA . PRO A 1 130 ? 17.546 3.868 -14.206 1.00 83.19 130 PRO A CA 1
ATOM 987 C C . PRO A 1 130 ? 18.010 2.806 -13.197 1.00 83.19 130 PRO A C 1
ATOM 989 O O . PRO A 1 130 ? 17.187 2.095 -12.617 1.00 83.19 130 PRO A O 1
ATOM 992 N N . GLU A 1 131 ? 19.316 2.732 -12.945 1.00 80.25 131 GLU A N 1
ATOM 993 C CA . GLU A 1 131 ? 19.914 1.705 -12.087 1.00 80.25 131 GLU A CA 1
ATOM 994 C C . GLU A 1 131 ? 19.736 1.964 -10.572 1.00 80.25 131 GLU A C 1
ATOM 996 O O . GLU A 1 131 ? 19.546 3.094 -10.110 1.00 80.25 131 GLU A O 1
ATOM 1001 N N . GLY A 1 132 ? 19.860 0.891 -9.774 1.00 80.06 132 GLY A N 1
ATOM 1002 C CA . GLY A 1 132 ? 20.053 0.941 -8.317 1.00 80.06 132 GLY A CA 1
ATOM 1003 C C . GLY A 1 132 ? 18.856 0.506 -7.456 1.00 80.06 132 GLY A C 1
ATOM 1004 O O . GLY A 1 132 ? 17.697 0.805 -7.739 1.00 80.06 132 GLY A O 1
ATOM 1005 N N . ARG A 1 133 ? 19.133 -0.162 -6.320 1.00 77.62 133 ARG A N 1
ATOM 1006 C CA . ARG A 1 133 ? 18.090 -0.644 -5.381 1.00 77.62 133 ARG A CA 1
ATOM 1007 C C . ARG A 1 133 ? 17.174 0.463 -4.852 1.00 77.62 133 ARG A C 1
ATOM 1009 O O . ARG A 1 133 ? 15.971 0.241 -4.729 1.00 77.62 133 ARG A O 1
ATOM 1016 N N . ALA A 1 134 ? 17.715 1.659 -4.625 1.00 82.56 134 ALA A N 1
ATOM 1017 C CA . ALA A 1 134 ? 16.941 2.816 -4.180 1.00 82.56 134 ALA A CA 1
ATOM 1018 C C . ALA A 1 134 ? 15.818 3.199 -5.168 1.00 82.56 134 ALA A C 1
ATOM 1020 O O . ALA A 1 134 ? 14.773 3.708 -4.756 1.00 82.56 134 ALA A O 1
ATOM 1021 N N . ARG A 1 135 ? 15.996 2.927 -6.472 1.00 85.25 135 ARG A N 1
ATOM 1022 C CA . ARG A 1 135 ? 14.968 3.172 -7.494 1.00 85.25 135 ARG A CA 1
ATOM 1023 C C . ARG A 1 135 ? 13.809 2.188 -7.370 1.00 85.25 135 ARG A C 1
ATOM 1025 O O . ARG A 1 135 ? 12.659 2.613 -7.377 1.00 85.25 135 ARG A O 1
ATOM 1032 N N . ILE A 1 136 ? 14.103 0.903 -7.179 1.00 86.19 136 ILE A N 1
ATOM 1033 C CA . ILE A 1 136 ? 13.079 -0.133 -6.974 1.00 86.19 136 ILE A CA 1
ATOM 1034 C C . ILE A 1 136 ? 12.249 0.178 -5.722 1.00 86.19 136 ILE A C 1
ATOM 1036 O O . ILE A 1 136 ? 11.025 0.080 -5.745 1.00 86.19 136 ILE A O 1
ATOM 1040 N N . GLU A 1 137 ? 12.894 0.596 -4.633 1.00 90.00 137 GLU A N 1
ATOM 1041 C CA . GLU A 1 137 ? 12.201 1.007 -3.406 1.00 90.00 137 GLU A CA 1
ATOM 1042 C C . GLU A 1 137 ? 11.312 2.234 -3.627 1.00 90.00 137 GLU A C 1
ATOM 1044 O O . GLU A 1 137 ? 10.187 2.282 -3.130 1.00 90.00 137 GLU A O 1
ATOM 1049 N N . ARG A 1 138 ? 11.778 3.211 -4.415 1.00 91.19 138 ARG A N 1
ATOM 1050 C CA . ARG A 1 138 ? 10.961 4.359 -4.818 1.00 91.19 138 ARG A CA 1
ATOM 1051 C C . ARG A 1 138 ? 9.730 3.917 -5.607 1.00 91.19 138 ARG A C 1
ATOM 1053 O O . ARG A 1 138 ? 8.637 4.351 -5.268 1.00 91.19 138 ARG A O 1
ATOM 1060 N N . TRP A 1 139 ? 9.879 3.040 -6.596 1.00 92.44 139 TRP A N 1
ATOM 1061 C CA . TRP A 1 139 ? 8.749 2.534 -7.384 1.00 92.44 139 TRP A CA 1
ATOM 1062 C C . TRP A 1 139 ? 7.751 1.741 -6.550 1.00 92.44 139 TRP A C 1
ATOM 1064 O O . TRP A 1 139 ? 6.550 1.905 -6.726 1.00 92.44 139 TRP A O 1
ATOM 1074 N N . ARG A 1 140 ? 8.223 0.949 -5.582 1.00 90.94 140 ARG A N 1
ATOM 1075 C CA . ARG A 1 140 ? 7.335 0.269 -4.628 1.00 90.94 140 ARG A CA 1
ATOM 1076 C C . ARG A 1 140 ? 6.496 1.253 -3.817 1.00 90.94 140 ARG A C 1
ATOM 1078 O O . ARG A 1 140 ? 5.332 0.972 -3.578 1.00 90.94 140 ARG A O 1
ATOM 1085 N N . ARG A 1 141 ? 7.060 2.402 -3.424 1.00 90.81 141 ARG A N 1
ATOM 1086 C CA . ARG A 1 141 ? 6.295 3.462 -2.747 1.00 90.81 141 ARG A CA 1
ATOM 1087 C C . ARG A 1 141 ? 5.281 4.122 -3.679 1.00 90.81 141 ARG A C 1
ATOM 1089 O O . ARG A 1 141 ? 4.145 4.308 -3.271 1.00 90.81 141 ARG A O 1
ATOM 1096 N N . LEU A 1 142 ? 5.675 4.434 -4.914 1.00 92.31 142 LEU A N 1
ATOM 1097 C CA . LEU A 1 142 ? 4.774 5.036 -5.907 1.00 92.31 142 LEU A CA 1
ATOM 1098 C C . LEU A 1 142 ? 3.600 4.121 -6.270 1.00 92.31 142 LEU A C 1
ATOM 1100 O O . LEU A 1 142 ? 2.512 4.610 -6.516 1.00 92.31 142 LEU A O 1
ATOM 1104 N N . ALA A 1 143 ? 3.802 2.802 -6.263 1.00 89.81 143 ALA A N 1
ATOM 1105 C CA . ALA A 1 143 ? 2.740 1.837 -6.538 1.00 89.81 143 ALA A CA 1
ATOM 1106 C C . ALA A 1 143 ? 1.714 1.680 -5.394 1.00 89.81 143 ALA A C 1
ATOM 1108 O O . ALA A 1 143 ? 0.695 1.023 -5.588 1.00 89.81 143 ALA A O 1
ATOM 1109 N N . VAL A 1 144 ? 2.003 2.221 -4.205 1.00 86.00 144 VAL A N 1
ATOM 1110 C CA . VAL A 1 144 ? 1.140 2.152 -3.009 1.00 86.00 144 VAL A CA 1
ATOM 1111 C C . VAL A 1 144 ? 0.450 3.488 -2.711 1.00 86.00 144 VAL A C 1
ATOM 1113 O O . VAL A 1 144 ? -0.608 3.484 -2.086 1.00 86.00 144 VAL A O 1
ATOM 1116 N N . ALA A 1 145 ? 1.083 4.600 -3.095 1.00 73.88 145 ALA A N 1
ATOM 1117 C CA . ALA A 1 145 ? 0.638 5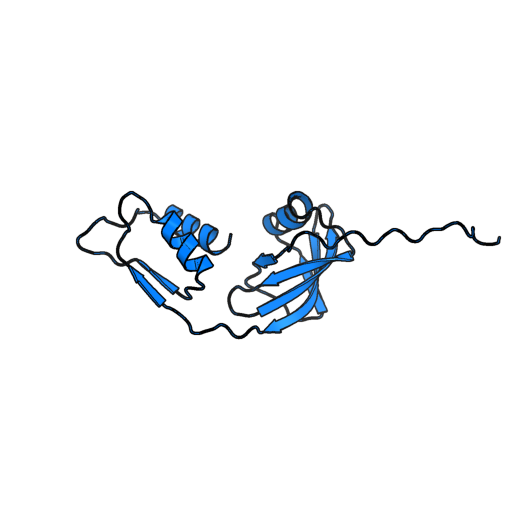.966 -2.817 1.00 73.88 145 ALA A CA 1
ATOM 1118 C C . ALA A 1 145 ? -0.697 6.305 -3.497 1.00 73.88 145 ALA A C 1
ATOM 1120 O O . ALA A 1 145 ? -1.485 7.031 -2.846 1.00 73.88 145 ALA A O 1
#